Protein AF-A0A3S0LFG5-F1 (afdb_monomer_lite)

Sequence (65 aa):
MDRMYLKNTLELLQRERDAHGTKFGDNPVHSKCLPNFEAAIAKLQKELDKFNDESPLPGSGGATV

Structure (mmCIF, N/CA/C/O backbone):
data_AF-A0A3S0LFG5-F1
#
_entry.id   AF-A0A3S0LFG5-F1
#
loop_
_atom_site.group_PDB
_atom_site.id
_atom_site.type_symbol
_atom_site.label_atom_id
_atom_site.label_alt_id
_atom_site.label_comp_id
_atom_site.label_asym_id
_atom_site.label_entity_id
_atom_site.label_seq_id
_atom_site.pdbx_PDB_ins_code
_atom_site.Cartn_x
_atom_site.Cartn_y
_atom_site.Cartn_z
_atom_site.occupancy
_atom_site.B_iso_or_equiv
_atom_site.auth_seq_id
_atom_site.auth_comp_id
_atom_site.auth_asym_id
_atom_site.auth_atom_id
_atom_site.pdbx_PDB_model_num
ATOM 1 N N . MET A 1 1 ? -2.868 6.119 16.330 1.00 63.00 1 MET A N 1
ATOM 2 C CA . MET A 1 1 ? -2.859 6.349 14.868 1.00 63.00 1 MET A CA 1
ATOM 3 C C . MET A 1 1 ? -4.315 6.467 14.456 1.00 63.00 1 MET A C 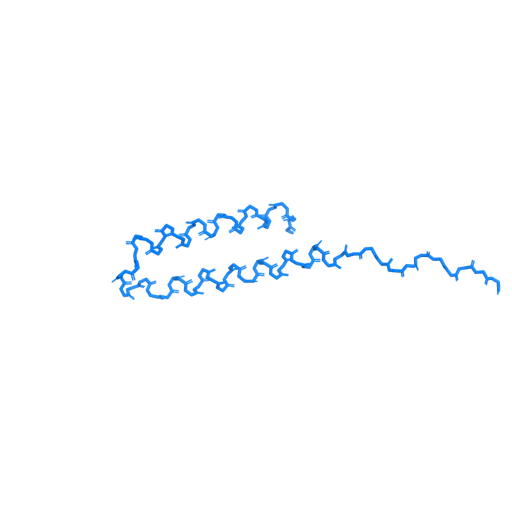1
ATOM 5 O O . MET A 1 1 ? -5.081 5.621 14.884 1.00 63.00 1 MET A O 1
ATOM 9 N N . ASP A 1 2 ? -4.722 7.531 13.766 1.00 82.94 2 ASP A N 1
ATOM 10 C CA . ASP A 1 2 ? -6.141 7.754 13.441 1.00 82.94 2 ASP A CA 1
ATOM 11 C C . ASP A 1 2 ? -6.577 6.912 12.224 1.00 82.94 2 ASP A C 1
ATOM 13 O O . ASP A 1 2 ? -5.777 6.678 11.312 1.00 82.94 2 ASP A O 1
ATOM 17 N N . ARG A 1 3 ? -7.842 6.476 12.178 1.00 85.19 3 ARG A N 1
ATOM 18 C CA . ARG A 1 3 ? -8.425 5.738 11.044 1.00 85.19 3 ARG A CA 1
ATOM 19 C C . ARG A 1 3 ? -8.288 6.512 9.730 1.00 85.19 3 ARG A C 1
ATOM 21 O O . ARG A 1 3 ? -7.994 5.914 8.696 1.00 85.19 3 ARG A O 1
ATOM 28 N N . MET A 1 4 ? -8.486 7.829 9.757 1.00 88.44 4 MET A N 1
ATOM 29 C CA . MET A 1 4 ? -8.355 8.686 8.576 1.00 88.44 4 MET A CA 1
ATOM 30 C C . MET A 1 4 ? -6.899 8.767 8.109 1.00 88.44 4 MET A C 1
ATOM 32 O O . MET A 1 4 ? -6.620 8.677 6.914 1.00 88.44 4 MET A O 1
ATOM 36 N N . TYR A 1 5 ? -5.964 8.840 9.058 1.00 90.31 5 TYR A N 1
ATOM 37 C CA . TYR A 1 5 ? -4.533 8.802 8.768 1.00 90.31 5 TYR A CA 1
ATOM 38 C C . TYR A 1 5 ? -4.123 7.470 8.121 1.00 90.31 5 TYR A C 1
ATOM 40 O O . TYR A 1 5 ? -3.393 7.470 7.131 1.00 90.31 5 TYR A O 1
ATOM 48 N N . LEU A 1 6 ? -4.621 6.336 8.628 1.00 89.25 6 LEU A N 1
ATOM 49 C CA . LEU A 1 6 ? -4.344 5.011 8.061 1.00 89.25 6 LEU A CA 1
ATOM 50 C C . LEU A 1 6 ? -4.889 4.863 6.637 1.00 89.25 6 LEU A C 1
ATOM 52 O O . LEU A 1 6 ? -4.167 4.380 5.767 1.00 89.25 6 LEU A O 1
ATOM 56 N N . LYS A 1 7 ? -6.119 5.327 6.378 1.00 90.38 7 LYS A N 1
ATOM 57 C CA . LYS A 1 7 ? -6.714 5.319 5.030 1.00 90.38 7 LYS A CA 1
ATOM 58 C C . LYS A 1 7 ? -5.899 6.145 4.036 1.00 90.38 7 LYS A C 1
ATOM 60 O O . LYS A 1 7 ? -5.536 5.629 2.984 1.00 90.38 7 LYS A O 1
ATOM 65 N N . ASN A 1 8 ? -5.551 7.381 4.395 1.00 93.69 8 ASN A N 1
ATOM 66 C CA . ASN A 1 8 ? -4.731 8.237 3.534 1.00 93.69 8 ASN A CA 1
ATOM 67 C C . ASN A 1 8 ? -3.347 7.625 3.284 1.00 93.69 8 ASN A C 1
ATOM 69 O O . ASN A 1 8 ? -2.838 7.661 2.168 1.00 93.69 8 ASN A O 1
ATOM 73 N N . THR A 1 9 ? -2.743 7.029 4.313 1.00 93.12 9 THR A N 1
ATOM 74 C CA . THR A 1 9 ? -1.434 6.374 4.192 1.00 93.12 9 THR A CA 1
ATOM 75 C C . THR A 1 9 ? -1.495 5.161 3.259 1.00 93.12 9 THR A C 1
ATOM 77 O O . THR A 1 9 ? -0.593 4.978 2.445 1.00 93.12 9 THR A O 1
ATOM 80 N N . LEU A 1 10 ? -2.562 4.358 3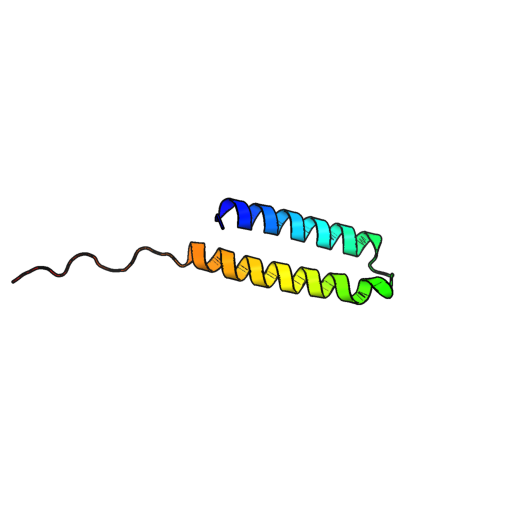.334 1.00 93.62 10 LEU A N 1
ATOM 81 C CA . LEU A 1 10 ? -2.799 3.231 2.427 1.00 93.62 10 LEU A CA 1
ATOM 82 C C . LEU A 1 10 ? -2.939 3.682 0.971 1.00 93.62 10 LEU A C 1
ATOM 84 O O . LEU A 1 10 ? -2.288 3.108 0.102 1.00 93.62 10 LEU A O 1
ATOM 88 N N . GLU A 1 11 ? -3.734 4.721 0.714 1.00 94.50 11 GLU A N 1
ATOM 89 C CA . GLU A 1 11 ? -3.923 5.262 -0.638 1.00 94.50 11 GLU A CA 1
ATOM 90 C C . GLU A 1 11 ? -2.598 5.767 -1.232 1.00 94.50 11 GLU A C 1
ATOM 92 O O . GLU A 1 11 ? -2.250 5.442 -2.370 1.00 94.50 11 GLU A O 1
ATOM 97 N N . LEU A 1 12 ? -1.810 6.501 -0.438 1.00 95.06 12 LEU A N 1
ATOM 98 C CA . LEU A 1 12 ? -0.491 6.982 -0.852 1.00 95.06 12 LEU A CA 1
ATOM 99 C C . LEU A 1 12 ? 0.475 5.828 -1.150 1.00 95.06 12 LEU A C 1
ATOM 101 O O . LEU A 1 12 ? 1.152 5.854 -2.174 1.00 95.06 12 LEU A O 1
ATOM 105 N N . LEU A 1 13 ? 0.517 4.800 -0.297 1.00 94.50 13 LEU A N 1
ATOM 106 C CA . LEU A 1 13 ? 1.366 3.621 -0.500 1.00 94.50 13 LEU A CA 1
ATOM 107 C C . LEU A 1 13 ? 0.979 2.823 -1.745 1.00 94.50 13 LEU A C 1
ATOM 109 O O . LEU A 1 13 ? 1.862 2.343 -2.452 1.00 94.50 13 LEU A O 1
ATOM 113 N N . GLN A 1 14 ? -0.316 2.685 -2.028 1.00 93.69 14 GLN A N 1
ATOM 114 C CA . GLN A 1 14 ? -0.801 2.015 -3.236 1.00 93.69 14 GLN A CA 1
ATOM 115 C C . GLN A 1 14 ? -0.408 2.791 -4.496 1.00 93.69 14 GLN A C 1
ATOM 117 O O . GLN A 1 14 ? 0.140 2.205 -5.429 1.00 93.69 14 GLN A O 1
ATOM 122 N N . ARG A 1 15 ? -0.591 4.117 -4.496 1.00 94.56 15 ARG A N 1
ATOM 123 C CA . ARG A 1 15 ? -0.154 4.973 -5.607 1.00 94.56 15 ARG A CA 1
ATOM 124 C C . ARG A 1 15 ? 1.360 4.900 -5.816 1.00 94.56 15 ARG A C 1
ATOM 126 O O . ARG A 1 15 ? 1.811 4.817 -6.957 1.00 94.56 15 ARG A O 1
ATOM 133 N N . GLU A 1 16 ? 2.137 4.921 -4.735 1.00 93.38 16 GLU A N 1
ATOM 134 C CA . GLU A 1 16 ? 3.595 4.832 -4.814 1.00 93.38 16 GLU A CA 1
ATOM 135 C C . GLU A 1 16 ? 4.036 3.464 -5.341 1.00 93.38 16 GLU A C 1
ATOM 137 O O . GLU A 1 16 ? 4.882 3.411 -6.229 1.00 93.38 16 GLU A O 1
ATOM 142 N N . ARG A 1 17 ? 3.419 2.364 -4.883 1.00 92.88 17 ARG A N 1
ATOM 143 C CA . ARG A 1 17 ? 3.651 1.014 -5.420 1.00 92.88 17 ARG A CA 1
ATOM 144 C C . ARG A 1 17 ? 3.450 0.982 -6.934 1.00 92.88 17 ARG A C 1
ATOM 146 O O . ARG A 1 17 ? 4.312 0.469 -7.644 1.00 92.88 17 ARG A O 1
ATOM 153 N N . ASP A 1 18 ? 2.345 1.535 -7.426 1.00 91.19 18 ASP A N 1
ATOM 154 C CA . ASP A 1 18 ? 2.003 1.503 -8.853 1.00 91.19 18 ASP A CA 1
ATOM 155 C C . ASP A 1 18 ? 2.951 2.365 -9.691 1.00 91.19 18 ASP A C 1
ATOM 157 O O . ASP A 1 18 ? 3.443 1.936 -10.741 1.00 91.19 18 ASP A O 1
ATOM 161 N N . ALA A 1 19 ? 3.280 3.562 -9.199 1.00 91.44 19 ALA A N 1
ATOM 162 C CA . ALA A 1 19 ? 4.270 4.426 -9.830 1.00 91.44 19 ALA A CA 1
ATOM 163 C C . ALA A 1 19 ? 5.658 3.768 -9.845 1.00 91.44 19 ALA A C 1
ATOM 165 O O . ALA A 1 19 ? 6.375 3.851 -10.845 1.00 91.44 19 ALA A O 1
ATOM 166 N N . HIS A 1 20 ? 6.030 3.088 -8.760 1.00 89.25 20 HIS A N 1
ATOM 167 C CA . HIS A 1 20 ? 7.305 2.398 -8.628 1.00 89.25 20 HIS A CA 1
ATOM 168 C C . HIS A 1 20 ? 7.388 1.182 -9.553 1.00 89.25 20 HIS A C 1
ATOM 170 O O . HIS A 1 20 ? 8.384 1.026 -10.252 1.00 89.25 20 HIS A O 1
ATOM 176 N N . GLY A 1 21 ? 6.334 0.364 -9.618 1.00 86.25 21 GLY A N 1
ATOM 177 C CA . GLY A 1 21 ? 6.244 -0.773 -10.536 1.00 86.25 21 GLY A CA 1
ATOM 178 C C . GLY A 1 21 ? 6.322 -0.341 -12.000 1.00 86.25 21 GLY A C 1
ATOM 179 O O . GLY A 1 21 ? 7.043 -0.951 -12.780 1.00 86.25 21 GLY A O 1
ATOM 180 N N . THR A 1 22 ? 5.675 0.772 -12.357 1.00 88.12 22 THR A N 1
ATOM 181 C CA . THR A 1 22 ? 5.737 1.323 -13.722 1.00 88.12 22 THR A CA 1
ATOM 182 C C . THR A 1 22 ? 7.129 1.862 -14.073 1.00 88.12 22 THR A C 1
ATOM 184 O O . THR A 1 22 ? 7.590 1.696 -15.197 1.00 88.12 22 THR A O 1
ATOM 187 N N . LYS A 1 23 ? 7.814 2.519 -13.127 1.00 87.12 23 LYS A N 1
ATOM 188 C CA . LYS A 1 23 ? 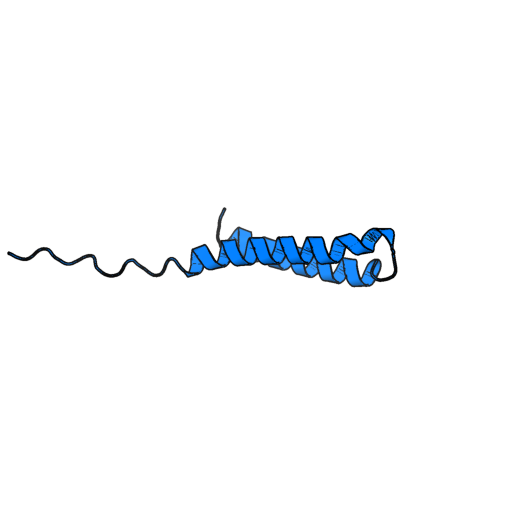9.133 3.137 -13.366 1.00 87.12 23 LYS A CA 1
ATOM 189 C C . LYS A 1 23 ? 10.303 2.158 -13.275 1.00 87.12 23 LYS A C 1
ATOM 191 O O . LYS A 1 23 ? 11.319 2.373 -13.929 1.00 87.12 23 LYS A O 1
ATOM 196 N N . PHE A 1 24 ? 10.189 1.136 -12.431 1.00 85.94 24 PHE A N 1
ATOM 197 C CA . PHE A 1 24 ? 11.306 0.276 -12.034 1.00 85.94 24 PHE A CA 1
ATOM 198 C C . PHE A 1 24 ? 10.999 -1.223 -12.153 1.00 85.94 24 PHE A C 1
ATOM 200 O O . PHE A 1 24 ? 11.795 -2.024 -11.672 1.00 85.94 24 PHE A O 1
ATOM 207 N N . GLY A 1 25 ? 9.883 -1.618 -12.778 1.00 75.12 25 GLY A N 1
ATOM 208 C CA . GLY A 1 25 ? 9.454 -3.020 -12.882 1.00 75.12 25 GLY A CA 1
ATOM 209 C C . GLY A 1 25 ? 10.500 -3.952 -13.501 1.00 75.12 25 GLY A C 1
ATOM 210 O O . GLY A 1 25 ? 10.677 -5.068 -13.024 1.00 75.12 25 GLY A O 1
ATOM 211 N N . ASP A 1 26 ? 11.264 -3.455 -14.476 1.00 79.75 26 ASP A N 1
ATOM 212 C CA . ASP A 1 26 ? 12.334 -4.210 -15.140 1.00 79.75 26 ASP A CA 1
ATOM 213 C C . ASP A 1 26 ? 13.708 -4.042 -14.468 1.00 79.75 26 ASP A C 1
ATOM 215 O O . ASP A 1 26 ? 14.706 -4.601 -14.926 1.00 79.75 26 ASP A O 1
ATOM 219 N N . ASN A 1 27 ? 13.800 -3.259 -13.384 1.00 85.12 27 ASN A N 1
ATOM 220 C CA . ASN A 1 27 ? 15.060 -3.022 -12.691 1.00 85.12 27 ASN A CA 1
ATOM 221 C C . ASN A 1 27 ? 15.285 -4.086 -11.596 1.00 85.12 27 ASN A C 1
ATOM 223 O O . ASN A 1 27 ? 14.621 -4.051 -10.554 1.00 85.12 27 ASN A O 1
ATOM 227 N N . PRO A 1 28 ? 16.273 -4.989 -11.749 1.00 81.44 28 PRO A N 1
ATOM 228 C CA . PRO A 1 28 ? 16.517 -6.067 -10.790 1.00 81.44 28 PRO A CA 1
ATOM 229 C C . PRO A 1 28 ? 16.903 -5.565 -9.389 1.00 81.44 28 PRO A C 1
ATOM 231 O O . PRO A 1 28 ? 16.658 -6.268 -8.406 1.00 81.44 28 PRO A O 1
ATOM 234 N N . VAL A 1 29 ? 17.431 -4.340 -9.263 1.00 85.19 29 VAL A N 1
ATOM 235 C CA . VAL A 1 29 ? 17.729 -3.698 -7.967 1.00 85.19 29 VAL A CA 1
ATOM 236 C C . VAL A 1 29 ? 16.445 -3.420 -7.171 1.00 85.19 29 VAL A C 1
ATOM 238 O O . VAL A 1 29 ? 16.453 -3.469 -5.943 1.00 85.19 29 VAL A O 1
ATOM 241 N N . HIS A 1 30 ? 15.327 -3.203 -7.865 1.00 84.00 30 HIS A N 1
ATOM 242 C CA . HIS A 1 30 ? 14.023 -2.874 -7.286 1.00 84.00 30 HIS A CA 1
ATOM 243 C C . HIS A 1 30 ? 13.073 -4.078 -7.188 1.00 84.00 30 HIS A C 1
ATOM 245 O O . HIS A 1 30 ? 11.943 -3.940 -6.719 1.00 84.00 30 HIS A O 1
ATOM 251 N N . SER A 1 31 ? 13.544 -5.282 -7.529 1.00 82.94 31 SER A N 1
ATOM 252 C CA . SER A 1 31 ? 12.776 -6.537 -7.443 1.00 82.94 31 SER A CA 1
ATOM 253 C C . SER A 1 31 ? 12.185 -6.813 -6.052 1.00 82.94 31 SER A C 1
ATOM 255 O O . SER A 1 31 ? 11.139 -7.445 -5.930 1.00 82.94 31 SER A O 1
ATOM 257 N N . LYS A 1 32 ? 12.823 -6.304 -4.989 1.00 86.50 32 LYS A N 1
ATOM 258 C CA . LYS A 1 32 ? 12.352 -6.429 -3.598 1.00 86.50 32 LYS A CA 1
ATOM 259 C C . LYS A 1 32 ? 11.431 -5.290 -3.149 1.00 86.50 32 LYS A C 1
ATOM 261 O O . LYS A 1 32 ? 10.810 -5.399 -2.097 1.00 86.50 32 LYS A O 1
ATOM 266 N N . CYS A 1 33 ? 11.331 -4.199 -3.905 1.00 88.50 33 CYS A N 1
ATOM 267 C CA . CYS A 1 33 ? 10.527 -3.041 -3.518 1.00 88.50 33 CYS A CA 1
ATOM 268 C C . CYS A 1 33 ? 9.029 -3.350 -3.593 1.00 88.50 33 CYS A C 1
ATOM 270 O O . CYS A 1 33 ? 8.315 -3.081 -2.632 1.00 88.50 33 CYS A O 1
ATOM 272 N N . LEU A 1 34 ? 8.569 -3.978 -4.680 1.00 87.06 34 LEU A N 1
ATOM 273 C CA . LEU A 1 34 ? 7.1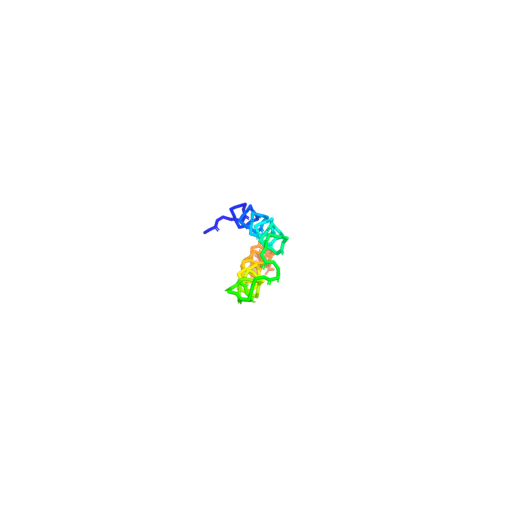69 -4.392 -4.847 1.00 87.06 34 LEU A CA 1
ATOM 274 C C . LEU A 1 34 ? 6.648 -5.282 -3.701 1.00 87.06 34 LEU A C 1
ATOM 276 O O . LEU A 1 34 ? 5.674 -4.882 -3.063 1.00 87.06 34 LEU A O 1
ATOM 280 N N . PRO A 1 35 ? 7.294 -6.412 -3.351 1.00 90.19 35 PRO A N 1
ATOM 281 C CA . PRO A 1 35 ? 6.816 -7.246 -2.248 1.00 90.19 35 PRO A CA 1
ATOM 282 C C . PRO A 1 35 ? 6.879 -6.530 -0.888 1.00 90.19 35 PRO A C 1
ATOM 284 O O . PRO A 1 35 ? 6.038 -6.772 -0.024 1.00 90.19 35 PRO A O 1
ATOM 287 N N . ASN A 1 36 ? 7.821 -5.600 -0.690 1.00 91.88 36 ASN A N 1
ATOM 288 C CA . ASN A 1 36 ? 7.863 -4.782 0.526 1.00 91.88 36 ASN A CA 1
ATOM 289 C C . ASN A 1 36 ? 6.678 -3.806 0.610 1.00 91.88 36 ASN A C 1
ATOM 291 O O . ASN A 1 36 ? 6.106 -3.641 1.690 1.00 91.88 36 ASN A O 1
ATOM 295 N N . PHE A 1 37 ? 6.285 -3.185 -0.509 1.00 91.81 37 PHE A N 1
ATOM 296 C CA . PHE A 1 37 ? 5.075 -2.363 -0.573 1.00 91.81 37 PHE A CA 1
ATOM 297 C C . PHE A 1 37 ? 3.829 -3.191 -0.256 1.00 91.81 37 PHE A C 1
ATOM 299 O O . PHE A 1 37 ? 3.017 -2.772 0.566 1.00 91.81 37 PHE A O 1
ATOM 306 N N . GLU A 1 38 ? 3.693 -4.381 -0.844 1.00 92.31 38 GLU A N 1
ATOM 307 C CA . GLU A 1 38 ? 2.561 -5.276 -0.581 1.00 92.31 38 GLU A CA 1
ATOM 308 C C . GLU A 1 38 ? 2.483 -5.696 0.891 1.00 92.31 38 GLU A C 1
ATOM 310 O O . GLU A 1 38 ? 1.412 -5.620 1.496 1.00 92.31 38 GLU A O 1
ATOM 315 N N . ALA A 1 39 ? 3.614 -6.053 1.506 1.00 94.00 39 ALA A N 1
ATOM 316 C CA . ALA A 1 39 ? 3.669 -6.395 2.924 1.00 94.00 39 ALA A CA 1
ATOM 317 C C . ALA A 1 39 ? 3.277 -5.210 3.828 1.00 94.00 39 ALA A C 1
ATOM 319 O O . ALA A 1 39 ? 2.541 -5.386 4.805 1.00 94.00 39 ALA A O 1
ATOM 320 N N . ALA A 1 40 ? 3.736 -3.996 3.504 1.00 93.12 40 ALA A N 1
ATOM 321 C CA . ALA A 1 40 ? 3.380 -2.786 4.241 1.00 93.12 40 ALA A CA 1
ATOM 322 C C . ALA A 1 40 ? 1.884 -2.451 4.109 1.00 93.12 40 ALA A C 1
ATOM 324 O O . ALA A 1 40 ? 1.232 -2.167 5.116 1.00 93.12 40 ALA A O 1
ATOM 325 N N . ILE A 1 41 ? 1.330 -2.548 2.895 1.00 94.56 41 ILE A N 1
ATOM 326 C CA . ILE A 1 41 ? -0.099 -2.354 2.618 1.00 94.56 41 ILE A CA 1
ATOM 327 C C . ILE A 1 41 ? -0.929 -3.378 3.398 1.00 94.56 41 ILE A C 1
ATOM 329 O O . ILE A 1 41 ? -1.848 -2.989 4.111 1.00 94.56 41 ILE A O 1
ATOM 333 N N . ALA A 1 42 ? -0.576 -4.665 3.347 1.00 93.94 42 ALA A N 1
ATOM 334 C CA . ALA A 1 42 ? -1.290 -5.712 4.077 1.00 93.94 42 ALA A CA 1
ATOM 335 C C . ALA A 1 42 ? -1.275 -5.476 5.597 1.00 93.94 42 ALA A C 1
ATOM 337 O O . ALA A 1 42 ? -2.291 -5.650 6.271 1.00 93.94 42 ALA A O 1
ATOM 338 N N . LYS A 1 43 ? -0.139 -5.027 6.148 1.00 93.19 43 LYS A N 1
ATOM 339 C CA . LYS A 1 43 ? -0.025 -4.696 7.573 1.00 93.19 43 LYS A CA 1
ATOM 340 C C . LYS A 1 43 ? -0.919 -3.515 7.952 1.00 93.19 43 LYS A C 1
ATOM 342 O O . LYS A 1 43 ? -1.624 -3.596 8.953 1.00 93.19 43 LYS A O 1
ATOM 347 N N . LEU A 1 44 ? -0.913 -2.442 7.163 1.00 91.38 44 LEU A N 1
ATOM 348 C CA . LEU A 1 44 ? -1.744 -1.263 7.418 1.00 91.38 44 LEU A CA 1
ATOM 349 C C . LEU A 1 44 ? -3.233 -1.545 7.216 1.00 91.38 44 LEU A C 1
ATOM 351 O O . LEU A 1 44 ? -4.046 -1.038 7.982 1.00 91.38 44 LEU A O 1
ATOM 355 N N . GLN A 1 45 ? -3.589 -2.385 6.244 1.00 91.50 45 GLN A N 1
ATOM 356 C CA . GLN A 1 45 ? -4.960 -2.843 6.043 1.00 91.50 45 GLN A CA 1
ATOM 357 C C . GLN A 1 45 ? -5.449 -3.628 7.263 1.00 91.50 45 GLN A C 1
ATOM 359 O O . GLN A 1 45 ? -6.515 -3.331 7.787 1.00 91.50 45 GLN A O 1
ATOM 364 N N . LYS A 1 46 ? -4.623 -4.537 7.798 1.00 91.19 46 LYS A N 1
ATOM 365 C CA . LYS A 1 46 ? -4.939 -5.272 9.030 1.00 91.19 46 LYS A CA 1
ATOM 366 C C . LYS A 1 46 ? -5.107 -4.350 10.240 1.00 91.19 46 LYS A C 1
ATOM 368 O O . LYS A 1 46 ? -5.969 -4.598 11.077 1.00 91.19 46 LYS A O 1
ATOM 373 N N . GLU A 1 47 ? -4.291 -3.302 10.358 1.00 89.50 47 GLU A N 1
ATOM 374 C CA . GLU A 1 47 ? -4.484 -2.290 11.403 1.00 89.50 47 GLU A CA 1
ATOM 375 C C . GLU A 1 47 ? -5.788 -1.514 11.194 1.00 89.50 47 GLU A C 1
ATOM 377 O O . GLU A 1 47 ? -6.506 -1.281 12.159 1.00 89.50 47 GLU A O 1
ATOM 382 N N . LEU A 1 48 ? -6.135 -1.164 9.951 1.00 88.25 48 LEU A N 1
ATOM 383 C CA . LEU A 1 48 ? -7.386 -0.482 9.619 1.00 88.25 48 LEU A CA 1
ATOM 384 C C . LEU A 1 48 ? -8.619 -1.349 9.913 1.00 88.25 48 LEU A C 1
ATOM 386 O O . LEU A 1 48 ? -9.625 -0.827 10.391 1.00 88.25 48 LEU A O 1
ATOM 390 N N . ASP A 1 49 ? -8.539 -2.655 9.668 1.00 87.31 49 ASP A N 1
ATOM 391 C CA . ASP A 1 49 ? -9.632 -3.587 9.943 1.00 87.31 49 ASP A CA 1
ATOM 392 C C . ASP A 1 49 ? -9.926 -3.679 11.442 1.00 87.31 49 ASP A C 1
ATOM 394 O O . ASP A 1 49 ? -11.092 -3.734 11.812 1.00 87.31 49 ASP A O 1
ATOM 398 N N . LYS A 1 50 ? -8.923 -3.547 12.323 1.00 86.62 50 LYS A N 1
ATOM 399 C CA . LYS A 1 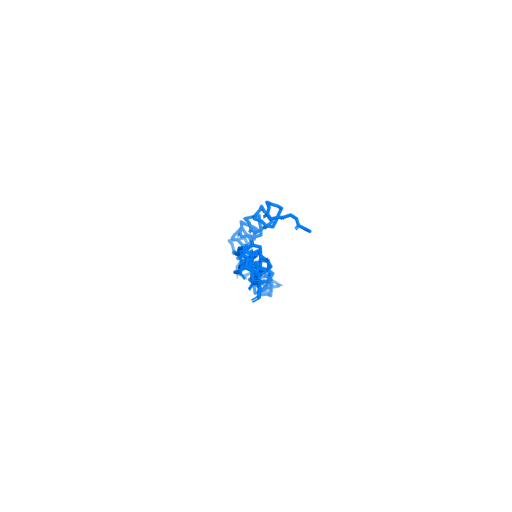50 ? -9.153 -3.456 13.779 1.00 86.62 50 LYS A CA 1
ATOM 400 C C . LYS A 1 50 ? -10.012 -2.250 14.176 1.00 86.62 50 LYS A C 1
ATOM 402 O O . LYS A 1 50 ? -10.789 -2.355 15.114 1.00 86.62 50 LYS A O 1
ATOM 407 N N . PHE A 1 51 ? -9.917 -1.131 13.450 1.00 80.94 51 PHE A N 1
ATOM 408 C CA . PHE A 1 51 ? -10.797 0.030 13.659 1.00 80.94 51 PHE A CA 1
ATOM 409 C C . PHE A 1 51 ? -12.218 -0.186 13.123 1.00 80.94 51 PHE A C 1
ATOM 411 O O . PHE A 1 51 ? -13.123 0.560 13.487 1.00 80.94 51 PHE A O 1
ATOM 418 N N . ASN A 1 52 ? -12.415 -1.138 12.207 1.00 70.25 52 ASN A N 1
ATOM 419 C CA . ASN A 1 52 ? -13.742 -1.510 11.712 1.00 70.25 52 ASN A CA 1
ATOM 420 C C . ASN A 1 52 ? -14.376 -2.620 12.568 1.00 70.25 52 ASN A C 1
ATOM 422 O O . ASN A 1 52 ? -15.599 -2.664 12.671 1.00 70.25 52 ASN A O 1
ATOM 426 N N . ASP A 1 53 ? -13.554 -3.489 13.165 1.00 61.78 53 ASP A N 1
ATOM 427 C CA . ASP A 1 53 ? -13.966 -4.608 14.022 1.00 61.78 53 ASP A CA 1
ATOM 428 C C . ASP A 1 53 ? -14.282 -4.177 15.467 1.00 61.78 53 ASP A C 1
ATOM 430 O O . ASP A 1 53 ? -14.885 -4.938 16.218 1.00 61.78 53 ASP A O 1
ATOM 434 N N . GLU A 1 54 ? -14.009 -2.916 15.837 1.00 52.94 54 GLU A N 1
ATOM 435 C CA . GLU A 1 54 ? -14.724 -2.230 16.927 1.00 52.94 54 GLU A CA 1
ATOM 436 C C . GLU A 1 54 ? -16.196 -1.983 16.528 1.00 52.94 54 GLU A C 1
ATOM 438 O O . GLU A 1 54 ? -16.693 -0.860 16.435 1.00 52.94 54 GLU A O 1
ATOM 443 N N . SER A 1 55 ? -16.922 -3.074 16.285 1.00 48.44 55 SER A N 1
ATOM 444 C CA . SER A 1 55 ? -18.362 -3.113 16.490 1.00 48.44 55 SER A CA 1
ATOM 445 C C . SER A 1 55 ? -18.635 -2.909 17.986 1.00 48.44 55 SER A C 1
ATOM 447 O O . SER A 1 55 ? -17.882 -3.426 18.817 1.00 48.44 55 SER A O 1
ATOM 449 N N . PRO A 1 56 ? -19.680 -2.149 18.361 1.00 50.69 56 PRO A N 1
ATOM 450 C CA . PRO A 1 56 ? -19.989 -1.885 19.759 1.00 50.69 56 PRO A CA 1
ATOM 451 C C . PRO A 1 56 ? -20.133 -3.209 20.510 1.00 50.69 56 PRO A C 1
ATOM 453 O O . PRO A 1 56 ? -20.823 -4.117 20.043 1.00 50.69 56 PRO A O 1
ATOM 456 N N . LEU A 1 57 ? -19.466 -3.301 21.664 1.00 57.03 57 LEU A N 1
ATOM 457 C CA . LEU A 1 57 ? -19.631 -4.377 22.640 1.00 57.03 57 LEU A CA 1
ATOM 458 C C . LEU A 1 57 ? -21.102 -4.828 22.692 1.00 57.03 57 LEU A C 1
ATOM 460 O O . LEU A 1 57 ? -21.976 -3.984 22.927 1.00 57.03 57 LEU A O 1
ATOM 464 N N . PRO A 1 58 ? -21.413 -6.124 22.525 1.00 47.38 58 PRO A N 1
ATOM 465 C CA . PRO A 1 58 ? -22.742 -6.599 22.848 1.00 47.38 58 PRO A CA 1
ATOM 466 C C . PRO A 1 58 ? -22.957 -6.449 24.362 1.00 47.38 58 PRO A C 1
ATOM 468 O O . PRO A 1 58 ? -22.334 -7.140 25.162 1.00 47.38 58 PRO A O 1
ATOM 471 N N . GLY A 1 59 ? -23.864 -5.547 24.743 1.00 47.97 59 GLY A N 1
ATOM 472 C CA . GLY A 1 59 ? -24.620 -5.654 25.991 1.00 47.97 59 GLY A CA 1
ATOM 473 C C . GLY A 1 59 ? -24.033 -4.962 27.218 1.00 47.97 59 GLY A C 1
ATOM 474 O O . GLY A 1 59 ? -23.647 -5.604 28.189 1.00 47.97 59 GLY A O 1
ATOM 475 N N . SER A 1 60 ? -24.136 -3.634 27.248 1.00 53.25 60 SER A N 1
ATOM 476 C CA . SER A 1 60 ? -24.581 -2.972 28.475 1.00 53.25 60 SER A CA 1
ATOM 477 C C . SER A 1 60 ? -26.044 -3.382 28.707 1.00 53.25 60 SER A C 1
ATOM 479 O O . SER A 1 60 ? -26.876 -3.137 27.837 1.00 53.25 60 SER A O 1
ATOM 481 N N . GLY A 1 61 ? -26.359 -4.051 29.820 1.00 51.53 61 GLY A N 1
ATOM 482 C CA . GLY A 1 61 ? -27.750 -4.358 30.187 1.00 51.53 61 GLY A CA 1
ATOM 483 C C . GLY A 1 61 ? -27.964 -5.743 30.787 1.00 51.53 61 GLY A C 1
ATOM 484 O O . GLY A 1 61 ? -28.600 -6.594 30.179 1.00 51.53 61 GLY A O 1
ATOM 485 N N . GLY A 1 62 ? -27.458 -5.953 32.000 1.00 44.03 62 GLY A N 1
ATOM 486 C CA . GLY A 1 62 ? -27.745 -7.134 32.817 1.00 44.03 62 GLY A CA 1
ATOM 487 C C . GLY A 1 62 ? -27.778 -6.791 34.302 1.00 44.03 62 GLY A C 1
ATOM 488 O O . GLY A 1 62 ? -27.206 -7.506 35.113 1.00 44.03 62 GLY A O 1
ATOM 489 N N . ALA A 1 63 ? -28.387 -5.655 34.646 1.00 58.22 63 ALA A N 1
ATOM 490 C CA . ALA A 1 63 ? -28.78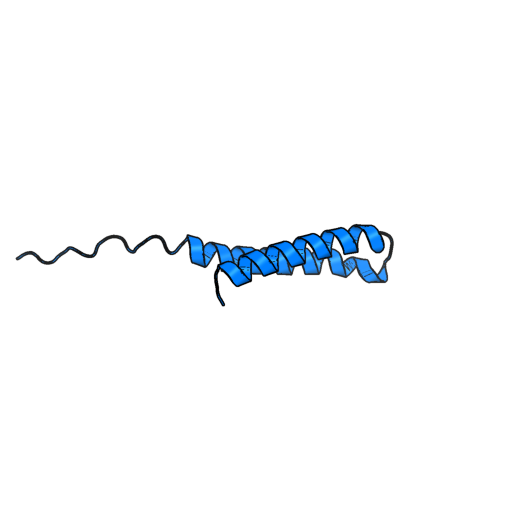4 -5.338 36.008 1.00 58.22 63 ALA A CA 1
ATOM 491 C C . ALA A 1 63 ? -30.294 -5.552 36.110 1.00 58.22 63 ALA A C 1
ATOM 493 O O . ALA A 1 63 ? -31.057 -4.656 35.771 1.00 58.22 63 ALA A O 1
ATOM 494 N N . THR A 1 64 ? -30.717 -6.729 36.566 1.00 51.81 64 THR A N 1
ATOM 495 C CA . THR A 1 64 ? -32.036 -6.896 37.186 1.00 51.81 64 THR A CA 1
ATOM 496 C C . THR A 1 64 ? -32.027 -8.124 38.087 1.00 51.81 64 THR A C 1
ATOM 498 O O . THR A 1 64 ? -31.919 -9.234 37.581 1.00 51.81 64 THR A O 1
ATOM 501 N N . VAL A 1 65 ? -32.141 -7.816 39.386 1.00 54.91 65 VAL A N 1
ATOM 502 C CA . VAL A 1 65 ? -32.716 -8.554 40.532 1.00 54.91 65 VAL A CA 1
ATOM 503 C C . VAL A 1 65 ? -32.317 -10.004 40.798 1.00 54.91 65 VAL A C 1
ATOM 505 O O . VAL A 1 65 ? -32.608 -10.895 39.978 1.00 54.91 65 VAL A O 1
#

pLDDT: mean 81.16, std 15.6, range [44.03, 95.06]

Foldseek 3Di:
DDLVVLVVVLVVLVVVLVVCCVVCVVPPVCVVVNVVSVVVSVVSVVVSVVVVVPPDDPDPDDDDD

Secondary structure (DSSP, 8-state):
--HHHHHHHHHHHHHHHHHHHHHHTT-GGGTTHHHHHHHHHHHHHHHHHHHHH----S-S-----

Radius of gyration: 19.01 Å; chains: 1; bounding box: 50×17×56 Å